Protein AF-Q81BH6-F1 (afdb_monomer)

Foldseek 3Di:
DDDDDPDDDDPPWDKDFDQDPVPGGPDIDTHHLVPDDPVVVVVVPPD

Sequence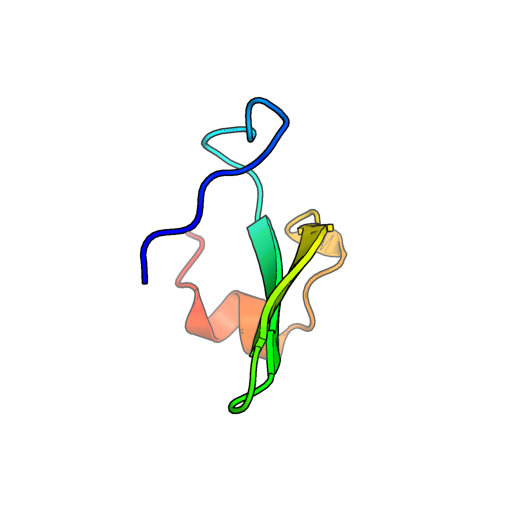 (47 aa):
MKFNGFKELRKEAFLRVFHSDKKGVTAWEEVKKDELPGKVKEKLDVK

Nearest PDB structures (foldseek):
  2k5q-assembly1_A  TM=7.818E-01  e=8.718E-04  Bacillus cereus ATCC 14579
  7vlj-assembly1_B  TM=4.677E-01  e=4.517E+00  Entamoeba histolytica
  1ihr-assembly1_A  TM=1.878E-01  e=4.517E+00  Escherichia coli

pLDDT: mean 72.73, std 7.98, range [45.84, 82.62]

Structure (mmCIF, N/CA/C/O backbone):
data_AF-Q81BH6-F1
#
_entry.id   AF-Q81BH6-F1
#
loop_
_atom_site.group_PDB
_atom_site.id
_atom_site.type_symbol
_atom_site.label_atom_id
_atom_site.label_alt_id
_atom_site.label_comp_id
_atom_site.label_asym_id
_atom_site.label_entity_id
_atom_site.label_seq_id
_atom_site.pdbx_PDB_ins_code
_atom_site.Cartn_x
_atom_site.Cartn_y
_atom_site.Cartn_z
_atom_site.occupancy
_atom_site.B_iso_or_equiv
_atom_site.auth_seq_id
_atom_site.auth_comp_id
_atom_site.auth_asym_id
_atom_site.auth_atom_id
_atom_site.pdbx_PDB_model_num
ATOM 1 N N . MET A 1 1 ? 4.157 -8.593 4.674 1.00 57.50 1 MET A N 1
ATOM 2 C CA . MET A 1 1 ? 4.830 -7.699 3.704 1.00 57.50 1 MET A CA 1
ATOM 3 C C . MET A 1 1 ? 5.224 -6.432 4.453 1.00 57.50 1 MET A C 1
ATOM 5 O O . MET A 1 1 ? 4.350 -5.845 5.073 1.00 57.50 1 MET A O 1
ATOM 9 N N . LYS A 1 2 ? 6.511 -6.070 4.503 1.00 61.12 2 LYS A N 1
ATOM 10 C CA . LYS A 1 2 ? 6.996 -4.838 5.153 1.00 61.12 2 LYS A CA 1
ATOM 11 C C . LYS A 1 2 ? 7.501 -3.910 4.054 1.00 61.12 2 LYS A C 1
ATOM 13 O O . LYS A 1 2 ? 8.299 -4.350 3.234 1.00 61.12 2 LYS A O 1
ATOM 18 N N . PHE A 1 3 ? 7.018 -2.678 4.012 1.00 69.31 3 PHE A N 1
ATOM 19 C CA . PHE A 1 3 ? 7.508 -1.657 3.092 1.00 69.31 3 PHE A CA 1
ATOM 20 C C . PHE A 1 3 ? 7.655 -0.347 3.874 1.00 69.31 3 PHE A C 1
ATOM 22 O O . PHE A 1 3 ? 6.860 -0.070 4.775 1.00 69.31 3 PHE A O 1
ATOM 29 N N . ASN A 1 4 ? 8.699 0.423 3.575 1.00 67.44 4 ASN A N 1
ATOM 30 C CA . ASN A 1 4 ? 8.959 1.681 4.264 1.00 67.44 4 ASN A CA 1
ATOM 31 C C . ASN A 1 4 ? 8.170 2.789 3.569 1.00 67.44 4 ASN A C 1
ATOM 33 O O . ASN A 1 4 ? 8.492 3.200 2.457 1.00 67.44 4 ASN A O 1
ATOM 37 N N . GLY A 1 5 ? 7.113 3.241 4.230 1.00 67.94 5 GLY A N 1
ATOM 38 C CA . GLY A 1 5 ? 6.379 4.428 3.834 1.00 67.94 5 GLY A CA 1
ATOM 39 C C . GLY A 1 5 ? 7.180 5.697 4.103 1.00 67.94 5 GLY A C 1
ATOM 40 O O . GLY A 1 5 ? 7.826 5.810 5.140 1.00 67.94 5 GLY A O 1
ATOM 41 N N . PHE A 1 6 ? 7.114 6.672 3.196 1.00 62.94 6 PHE A N 1
ATOM 42 C CA . PHE A 1 6 ? 7.769 7.977 3.378 1.00 62.94 6 PHE A CA 1
ATOM 43 C C . PHE A 1 6 ? 7.013 8.907 4.348 1.00 62.94 6 PHE A C 1
ATOM 45 O O . PHE A 1 6 ? 7.474 10.005 4.645 1.00 62.94 6 PHE A O 1
ATOM 52 N N . LYS A 1 7 ? 5.829 8.490 4.814 1.00 68.19 7 LYS A N 1
ATOM 53 C CA . LYS A 1 7 ? 4.918 9.280 5.644 1.00 68.19 7 LYS A CA 1
ATOM 54 C C . LYS A 1 7 ? 4.386 8.432 6.795 1.00 68.19 7 LYS A C 1
ATOM 56 O O . LYS A 1 7 ? 4.234 7.221 6.653 1.00 68.19 7 LYS A O 1
ATOM 61 N N . GLU A 1 8 ? 4.105 9.067 7.926 1.00 70.81 8 GLU A N 1
ATOM 62 C CA . GLU A 1 8 ? 3.465 8.405 9.058 1.00 70.81 8 GLU A CA 1
ATOM 63 C C . GLU A 1 8 ? 2.026 8.028 8.682 1.00 70.81 8 GLU A C 1
ATOM 65 O O . GLU A 1 8 ? 1.204 8.894 8.381 1.00 70.81 8 GLU A O 1
ATOM 70 N N . LEU A 1 9 ? 1.743 6.725 8.646 1.00 71.25 9 LEU A N 1
ATOM 71 C CA . LEU A 1 9 ? 0.394 6.223 8.418 1.00 71.25 9 LEU A CA 1
ATOM 72 C C . LEU A 1 9 ? -0.459 6.368 9.666 1.00 71.25 9 LEU A C 1
ATOM 74 O O . LEU A 1 9 ? -0.021 6.050 10.774 1.00 71.25 9 LEU A O 1
ATOM 78 N N . ARG A 1 10 ? -1.730 6.719 9.474 1.00 72.12 10 ARG A N 1
ATOM 79 C CA . ARG A 1 10 ? -2.717 6.640 10.552 1.00 72.12 10 ARG A CA 1
ATOM 80 C C . ARG A 1 10 ? -2.928 5.183 10.974 1.00 72.12 10 ARG A C 1
ATOM 82 O O . ARG A 1 10 ? -3.246 4.335 10.146 1.00 72.12 10 ARG A O 1
ATOM 89 N N . LYS A 1 11 ? -2.821 4.913 12.281 1.00 65.12 11 LYS A N 1
ATOM 90 C CA . LYS A 1 11 ? -2.993 3.571 12.878 1.00 65.12 11 LYS A CA 1
ATOM 91 C C . LYS A 1 11 ? -4.396 2.970 12.709 1.00 65.12 11 LYS A C 1
ATOM 93 O O . LYS A 1 11 ? -4.549 1.770 12.884 1.00 65.12 11 LYS A O 1
ATOM 98 N N . GLU A 1 12 ? -5.387 3.778 12.346 1.00 68.00 12 GLU A N 1
ATOM 99 C CA . GLU A 1 12 ? -6.794 3.368 12.202 1.00 68.00 12 GLU A CA 1
ATOM 100 C C . GLU A 1 12 ? -7.337 3.594 10.779 1.00 68.00 12 GLU A C 1
ATOM 102 O O . GLU A 1 12 ? -8.540 3.499 10.539 1.00 68.00 12 GLU A O 1
ATOM 107 N N . ALA A 1 13 ? -6.466 3.932 9.822 1.00 74.50 13 ALA A N 1
ATOM 108 C CA . ALA A 1 13 ? -6.857 4.083 8.427 1.00 74.50 13 ALA A CA 1
ATOM 109 C C . ALA A 1 13 ? -6.666 2.777 7.657 1.00 74.50 13 ALA A C 1
ATOM 111 O O . ALA A 1 13 ? -5.797 1.959 7.966 1.00 74.50 13 ALA A O 1
ATOM 112 N N . PHE A 1 14 ? -7.462 2.612 6.605 1.00 76.56 14 PHE A N 1
ATOM 113 C CA . PHE A 1 14 ? -7.221 1.560 5.639 1.00 76.56 14 PHE A CA 1
ATOM 114 C C . PHE A 1 14 ? -6.196 2.053 4.633 1.00 76.56 14 PHE A C 1
ATOM 116 O O . PHE A 1 14 ? -6.141 3.228 4.280 1.00 76.56 14 PHE A O 1
ATOM 123 N N . LEU A 1 15 ? -5.361 1.142 4.166 1.00 79.00 15 LEU A N 1
ATOM 124 C CA . LEU A 1 15 ? -4.337 1.469 3.199 1.00 79.00 15 LEU A CA 1
ATOM 125 C C . LEU A 1 15 ? -4.464 0.538 2.003 1.00 79.00 15 LEU A C 1
ATOM 127 O O . LEU A 1 15 ? -4.360 -0.684 2.131 1.00 79.00 15 LEU A O 1
ATOM 131 N N . ARG A 1 16 ? -4.650 1.123 0.824 1.00 80.62 16 ARG A N 1
ATOM 132 C CA . ARG A 1 16 ? -4.632 0.406 -0.441 1.00 80.62 16 ARG A CA 1
ATOM 133 C C . ARG A 1 16 ? -3.205 0.353 -0.960 1.00 80.62 16 ARG A C 1
ATOM 135 O O . ARG A 1 16 ? -2.69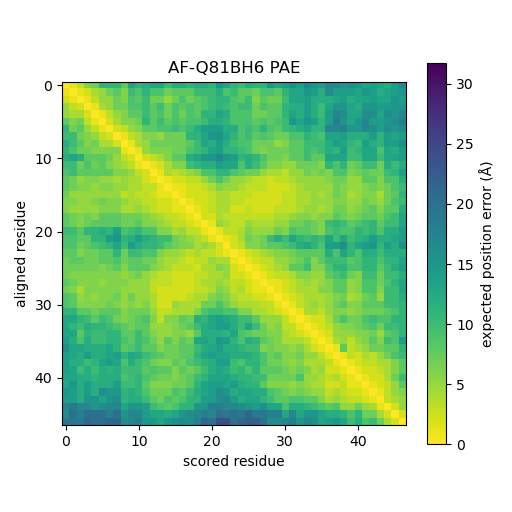8 1.323 -1.509 1.00 80.62 16 ARG A O 1
ATOM 142 N N . VAL A 1 17 ? -2.560 -0.792 -0.789 1.00 81.31 17 VAL A N 1
ATOM 143 C CA . VAL A 1 17 ? -1.204 -1.040 -1.286 1.00 81.31 17 VAL A CA 1
ATOM 144 C C . VAL A 1 17 ? -1.273 -1.557 -2.721 1.00 81.31 17 VAL A C 1
ATOM 146 O O . VAL A 1 17 ? -1.872 -2.599 -2.982 1.00 81.31 17 VAL A O 1
ATOM 149 N N . PHE A 1 18 ? -0.636 -0.856 -3.652 1.00 81.69 18 PHE A N 1
ATOM 150 C CA . PHE A 1 18 ? -0.416 -1.320 -5.017 1.00 81.69 18 PHE A CA 1
ATOM 151 C C . PHE A 1 18 ? 0.889 -2.109 -5.061 1.00 81.69 18 PHE A C 1
ATOM 153 O O . PHE A 1 18 ? 1.979 -1.540 -4.969 1.00 81.69 18 PHE A O 1
ATOM 160 N N . HIS A 1 19 ? 0.772 -3.430 -5.184 1.00 81.12 19 HIS A N 1
ATOM 161 C CA . HIS A 1 19 ? 1.915 -4.306 -5.409 1.00 81.12 19 HIS A CA 1
ATOM 162 C C . HIS A 1 19 ? 2.043 -4.632 -6.899 1.00 81.12 19 HIS A C 1
ATOM 164 O O . HIS A 1 19 ? 1.054 -4.816 -7.600 1.00 81.12 19 HIS A O 1
ATOM 170 N N . SER A 1 20 ? 3.277 -4.707 -7.378 1.00 82.62 20 SER A N 1
ATOM 171 C CA . SER A 1 20 ? 3.639 -5.255 -8.680 1.00 82.62 20 SER A CA 1
ATOM 172 C C . SER A 1 20 ? 4.649 -6.369 -8.447 1.00 82.62 20 SER A C 1
ATOM 174 O O . SER A 1 20 ? 5.692 -6.115 -7.850 1.00 82.62 20 SER A O 1
ATOM 176 N N . 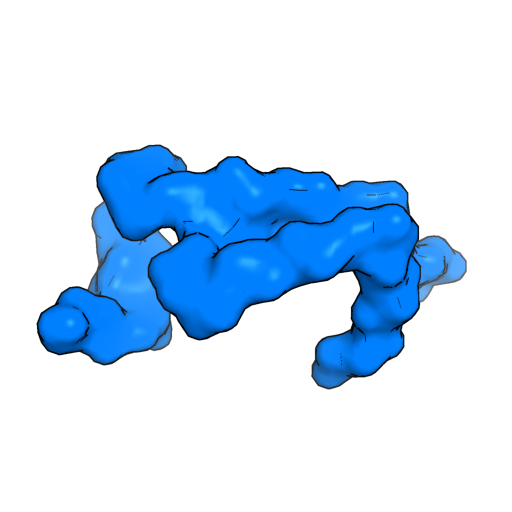ASP A 1 21 ? 4.401 -7.579 -8.945 1.00 80.06 21 ASP A N 1
ATOM 177 C CA . ASP A 1 21 ? 5.273 -8.750 -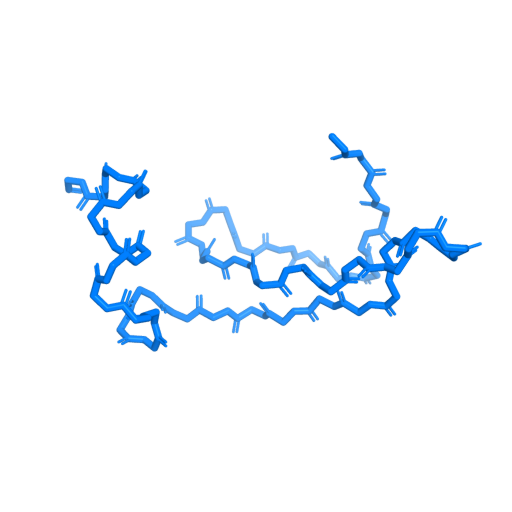8.735 1.00 80.06 21 ASP A CA 1
ATOM 178 C C . ASP A 1 21 ? 6.753 -8.507 -9.067 1.00 80.06 21 ASP A C 1
ATOM 180 O O . ASP A 1 21 ? 7.639 -9.065 -8.430 1.00 80.06 21 ASP A O 1
ATOM 184 N N . LYS A 1 22 ? 7.040 -7.612 -10.019 1.00 80.19 22 LYS A N 1
ATOM 185 C CA . LYS A 1 22 ? 8.413 -7.263 -10.414 1.00 80.19 22 LYS A CA 1
ATOM 186 C C . LYS A 1 22 ? 9.097 -6.214 -9.532 1.00 80.19 22 LYS A C 1
ATOM 188 O O . LYS A 1 22 ? 10.321 -6.172 -9.504 1.00 80.19 22 LYS A O 1
ATOM 193 N N . LYS A 1 23 ? 8.343 -5.314 -8.895 1.00 77.00 23 LYS A N 1
ATOM 194 C CA . LYS A 1 23 ? 8.885 -4.126 -8.197 1.00 77.00 23 LYS A CA 1
ATOM 195 C C . LYS A 1 23 ? 8.503 -4.056 -6.716 1.00 77.00 23 LYS A C 1
ATOM 197 O O . LYS A 1 23 ? 8.958 -3.161 -6.015 1.00 77.00 23 LYS A O 1
ATOM 202 N N . GLY A 1 24 ? 7.696 -4.996 -6.231 1.00 80.75 24 GLY A N 1
ATOM 203 C CA . GLY A 1 24 ? 7.129 -4.949 -4.890 1.00 80.75 24 GLY A CA 1
ATOM 204 C C . GLY A 1 24 ? 6.042 -3.881 -4.785 1.00 80.75 24 GLY A C 1
ATOM 205 O O . GLY A 1 24 ? 5.274 -3.669 -5.721 1.00 80.75 24 GLY A O 1
ATOM 206 N N . VAL A 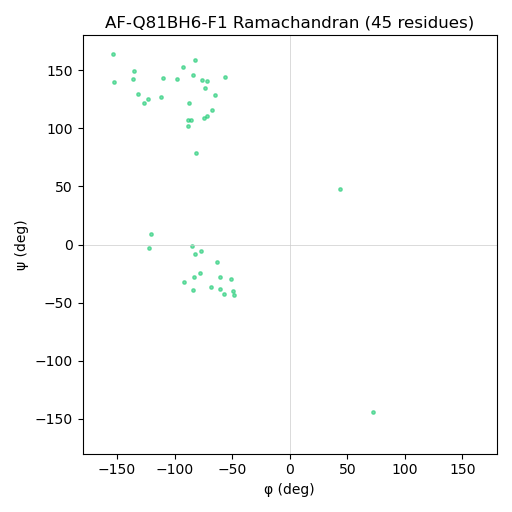1 25 ? 5.951 -3.224 -3.633 1.00 80.62 25 VAL A N 1
ATOM 207 C CA . VAL A 1 25 ? 4.985 -2.144 -3.406 1.00 80.62 25 VAL A CA 1
ATOM 208 C C . VAL A 1 25 ? 5.417 -0.909 -4.191 1.00 80.62 25 VAL A C 1
ATOM 210 O O . VAL A 1 25 ? 6.430 -0.295 -3.872 1.00 80.62 25 VAL A O 1
ATOM 213 N N . THR A 1 26 ? 4.661 -0.555 -5.227 1.00 80.19 26 THR A N 1
ATOM 214 C CA . THR A 1 26 ? 4.962 0.596 -6.090 1.00 80.19 26 THR A CA 1
ATOM 215 C C . THR A 1 26 ? 4.274 1.863 -5.613 1.00 80.19 26 THR A C 1
ATOM 217 O O . THR A 1 26 ? 4.797 2.955 -5.799 1.00 80.19 26 THR A O 1
ATOM 220 N N . ALA A 1 27 ? 3.091 1.719 -5.022 1.00 80.38 27 ALA A N 1
ATOM 221 C CA . ALA A 1 27 ? 2.306 2.826 -4.511 1.00 80.38 27 ALA A CA 1
ATOM 222 C C . ALA A 1 27 ? 1.410 2.350 -3.368 1.00 80.38 27 ALA A C 1
ATOM 224 O O . ALA A 1 27 ? 1.180 1.158 -3.173 1.00 80.38 27 ALA A O 1
ATOM 225 N N . TRP A 1 28 ? 0.904 3.300 -2.608 1.00 81.00 28 TRP A N 1
ATOM 226 C CA . TRP A 1 28 ? 0.035 3.078 -1.469 1.00 81.00 28 TRP A CA 1
ATOM 227 C C . TRP A 1 28 ? -0.842 4.314 -1.305 1.00 81.00 28 TRP A C 1
ATOM 229 O O . TRP A 1 28 ? -0.372 5.433 -1.508 1.00 81.00 28 TRP A O 1
ATOM 239 N N . GLU A 1 29 ? -2.109 4.106 -0.982 1.00 82.31 29 GLU A N 1
ATOM 240 C CA . GLU A 1 29 ? -3.091 5.176 -0.838 1.00 82.31 29 GLU A CA 1
ATOM 241 C C . GLU A 1 29 ? -3.861 4.993 0.469 1.00 82.31 29 GLU A C 1
ATOM 243 O O . GLU A 1 29 ? -4.340 3.897 0.771 1.00 82.31 29 GLU A O 1
ATOM 248 N N . GLU A 1 30 ? -3.934 6.057 1.267 1.00 81.88 30 GLU A N 1
ATOM 249 C CA . GLU A 1 30 ? -4.716 6.089 2.503 1.00 81.88 30 GLU A CA 1
ATOM 250 C C . GLU A 1 30 ? -6.198 6.195 2.137 1.00 81.88 30 GLU A C 1
ATOM 252 O O . GLU A 1 30 ? -6.659 7.238 1.679 1.00 81.88 30 GLU A O 1
ATOM 257 N N . VAL A 1 31 ? -6.945 5.114 2.346 1.00 76.81 31 VAL A N 1
ATOM 258 C CA . VAL A 1 31 ? -8.378 5.039 2.060 1.00 76.81 31 VAL A CA 1
ATOM 259 C C . VAL A 1 31 ? -9.167 4.980 3.362 1.00 76.81 31 VAL A C 1
ATOM 261 O O . VAL A 1 31 ? -8.761 4.382 4.362 1.00 76.81 31 VAL A O 1
ATOM 264 N N . LYS A 1 32 ? -10.328 5.628 3.385 1.00 75.19 32 LYS A N 1
ATOM 265 C CA . LYS A 1 32 ? -11.228 5.554 4.543 1.00 75.19 32 LYS A CA 1
ATOM 266 C C . LYS A 1 32 ? -12.057 4.280 4.473 1.00 75.19 32 LYS A C 1
ATOM 268 O O . LYS A 1 32 ? -12.282 3.748 3.388 1.00 75.19 32 LYS A O 1
ATOM 273 N N . LYS A 1 33 ? -12.591 3.838 5.624 1.00 70.50 33 LYS A N 1
ATOM 274 C CA . LYS A 1 33 ? -13.569 2.736 5.671 1.00 70.50 33 LYS A CA 1
ATOM 275 C C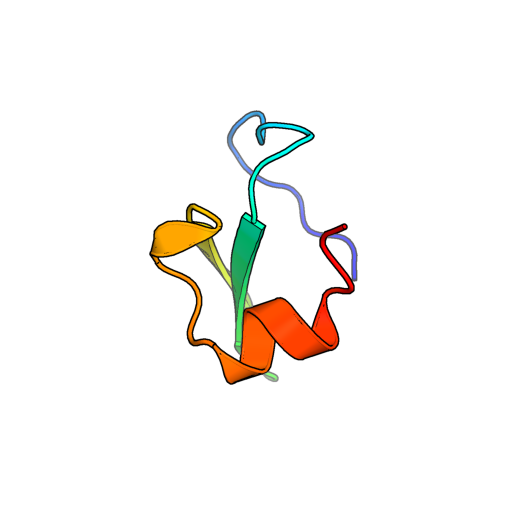 . LYS A 1 33 ? -14.656 2.983 4.635 1.00 70.50 33 LYS A C 1
AT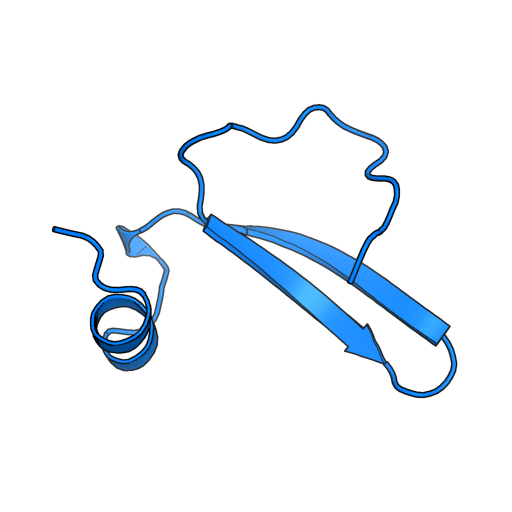OM 277 O O . LYS A 1 33 ? -14.977 2.066 3.906 1.00 70.50 33 LYS A O 1
ATOM 282 N N . ASP A 1 34 ? -15.151 4.214 4.521 1.00 70.62 34 ASP A N 1
ATOM 283 C CA . ASP A 1 34 ? -16.247 4.576 3.623 1.00 70.62 34 ASP A CA 1
ATOM 284 C C . ASP A 1 34 ? -15.954 4.313 2.135 1.00 70.62 34 ASP A C 1
ATOM 286 O O . ASP A 1 34 ? -16.807 3.754 1.448 1.00 70.62 34 ASP A O 1
ATOM 290 N N . GLU A 1 35 ? -14.718 4.569 1.694 1.00 70.75 35 GLU A N 1
ATOM 291 C CA . GLU A 1 35 ? -14.263 4.416 0.301 1.00 70.75 35 GLU A CA 1
ATOM 292 C C . GLU A 1 35 ? -13.883 2.976 -0.069 1.00 70.75 35 GLU A C 1
ATOM 294 O O . GLU A 1 35 ? -13.641 2.661 -1.237 1.00 70.75 35 GLU A O 1
ATOM 299 N N . LEU A 1 36 ? -13.840 2.071 0.912 1.00 72.69 36 LEU A N 1
ATOM 300 C CA . LEU A 1 36 ? -13.625 0.661 0.636 1.00 72.69 36 LEU A CA 1
ATOM 301 C C . LEU A 1 36 ? -14.890 0.029 0.032 1.00 72.69 36 LEU A C 1
ATOM 303 O O . LEU A 1 36 ? -15.988 0.193 0.581 1.00 72.69 36 LEU A O 1
ATOM 307 N N . PRO A 1 37 ? -14.755 -0.776 -1.040 1.00 75.31 37 PRO A N 1
ATOM 308 C CA . PRO A 1 37 ? -15.873 -1.547 -1.563 1.00 75.31 37 PRO A CA 1
ATOM 309 C C . PRO A 1 37 ? -16.454 -2.444 -0.462 1.00 75.31 37 PRO A C 1
ATOM 311 O O . PRO A 1 37 ? -15.704 -2.985 0.352 1.00 75.31 37 PRO A O 1
ATOM 314 N N . GLY A 1 38 ? -17.777 -2.647 -0.446 1.00 71.62 38 GLY A N 1
ATOM 315 C CA . GLY A 1 38 ? -18.466 -3.440 0.591 1.00 71.62 38 GLY A CA 1
ATOM 316 C C . GLY A 1 38 ? -17.822 -4.809 0.841 1.00 71.62 38 GLY A C 1
ATOM 317 O O . GLY A 1 38 ? -17.550 -5.175 1.977 1.00 71.62 38 GLY A O 1
ATOM 318 N N . LYS A 1 39 ? -17.395 -5.473 -0.235 1.00 74.25 39 LYS A N 1
ATOM 319 C CA . LYS A 1 39 ? -16.688 -6.762 -0.197 1.00 74.25 39 LYS A CA 1
ATOM 320 C C . LYS A 1 39 ? -15.360 -6.736 0.575 1.00 74.25 39 LYS A C 1
ATOM 322 O O . LYS A 1 39 ? -14.907 -7.763 1.071 1.00 74.25 39 LYS A O 1
ATOM 327 N N . VAL A 1 40 ? -14.702 -5.579 0.635 1.00 74.50 40 VAL A N 1
ATOM 328 C CA . VAL A 1 40 ? -13.458 -5.363 1.386 1.00 74.50 40 VAL A CA 1
ATOM 329 C C . VAL A 1 40 ? -13.769 -5.054 2.851 1.00 74.50 40 VAL A C 1
ATOM 331 O O . VAL A 1 40 ? -13.104 -5.606 3.721 1.00 74.50 40 VAL A O 1
ATOM 334 N N . LYS A 1 41 ? -14.825 -4.273 3.131 1.00 68.44 41 LYS A N 1
ATOM 335 C CA . LYS A 1 41 ? -15.338 -4.035 4.496 1.00 68.44 41 LYS A CA 1
ATOM 336 C C . LYS A 1 41 ? -15.712 -5.348 5.196 1.00 68.44 41 LYS A C 1
ATOM 338 O O . LYS A 1 41 ? -15.357 -5.532 6.353 1.00 68.44 41 LYS A O 1
ATOM 343 N N . GLU A 1 42 ? -16.360 -6.262 4.475 1.00 72.00 42 GLU A N 1
ATOM 344 C CA . GLU A 1 42 ? -16.743 -7.587 4.985 1.00 72.00 42 GLU A CA 1
ATOM 345 C C . GLU A 1 42 ? -15.536 -8.497 5.251 1.00 72.00 42 GLU A C 1
ATOM 347 O O . GLU A 1 42 ? -15.524 -9.237 6.227 1.00 72.00 42 GLU A O 1
ATOM 352 N N . LYS A 1 43 ? -14.490 -8.436 4.416 1.00 72.88 43 LYS A N 1
ATOM 353 C CA . LYS A 1 43 ? -13.272 -9.245 4.608 1.00 72.88 43 LYS A CA 1
ATOM 354 C C . LYS A 1 43 ? -12.330 -8.717 5.688 1.00 72.88 43 LYS A C 1
ATOM 356 O O . LYS A 1 43 ? -11.518 -9.488 6.190 1.00 72.88 43 LYS A O 1
ATOM 361 N N . LEU A 1 44 ? -12.385 -7.421 5.989 1.00 69.69 44 LEU A N 1
ATOM 362 C CA . LEU A 1 44 ? -11.518 -6.779 6.980 1.00 69.69 44 LEU A CA 1
ATOM 363 C C . LEU A 1 44 ? -12.046 -6.888 8.419 1.00 69.69 44 LEU A C 1
ATOM 365 O O . LEU A 1 44 ? -11.368 -6.394 9.311 1.00 69.69 44 LEU A O 1
ATOM 369 N N . ASP A 1 45 ? -13.211 -7.514 8.640 1.00 58.72 45 ASP A N 1
ATOM 370 C CA . ASP A 1 45 ? -13.860 -7.675 9.957 1.00 58.72 45 ASP A CA 1
ATOM 371 C C . ASP A 1 45 ? -13.833 -6.385 10.791 1.00 58.72 45 ASP A C 1
ATOM 373 O O . ASP A 1 45 ? -13.428 -6.342 11.949 1.00 58.72 45 ASP A O 1
ATOM 377 N N . VAL A 1 46 ? -14.207 -5.269 10.164 1.00 55.03 46 VAL A N 1
ATOM 378 C CA . VAL A 1 46 ? -14.203 -3.972 10.840 1.00 55.03 46 VAL A CA 1
ATOM 379 C C . VAL A 1 46 ? -15.484 -3.852 11.663 1.00 55.03 46 VAL A C 1
ATOM 381 O O . VAL A 1 46 ? -16.449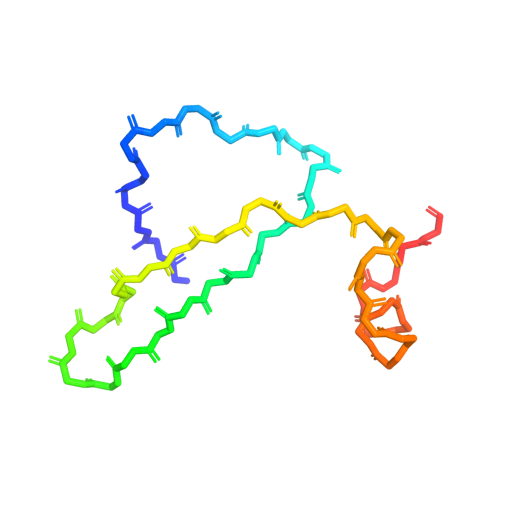 -3.221 11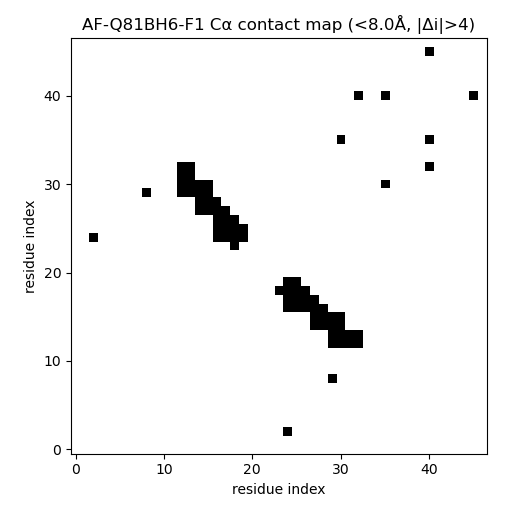.210 1.00 55.03 46 VAL A O 1
ATOM 384 N N . LYS A 1 47 ? -15.498 -4.495 12.833 1.00 45.84 47 LYS A N 1
ATOM 385 C CA . LYS A 1 47 ? -16.495 -4.258 13.885 1.00 45.84 47 LYS A CA 1
ATOM 386 C C . LYS A 1 47 ? -16.478 -2.807 14.357 1.00 45.84 47 LYS A C 1
ATOM 388 O O . LYS A 1 47 ? -15.389 -2.192 14.360 1.00 45.84 47 LYS A O 1
#

Organism: Bacillus cereus (strain ATCC 14579 / DSM 31 / CCUG 7414 / JCM 2152 / NBRC 15305 / NCIMB 9373 / NCTC 2599 / NRRL B-3711) (NCBI:txid226900)

Solvent-accessible surface area (backbone atoms only — not comparable to full-atom values): 3311 Å² total; per-residue (Å²): 140,88,78,89,68,98,61,90,74,64,93,86,55,43,70,52,70,41,70,39,98,90,72,42,72,76,47,70,44,87,38,53,76,84,76,44,55,67,76,52,50,67,73,64,68,74,125

Mean predicted aligned error: 7.95 Å

InterPro domains:
  IPR006542 Protein of unknown function DUF1093 [PF06486] (1-34)
  IPR006542 Protein of unknown function DUF1093 [PTHR36433] (2-46)
  IPR006542 Protein of unknown function DUF1093 [TIGR01655] (1-44)
  IPR036166 YxeA-like superfamily [G3DSA:2.40.50.480] (1-47)
  IPR036166 YxeA-like superfamily [SSF159121] (2-46)

Secondary structure (DSSP, 8-state):
-----SS---TTSEEEEEEETTTEEEEEEEE-TTTS-HHHHHHTT--

Radius of gyration: 11.86 Å; Cα contacts (8 Å, |Δi|>4): 37; chains: 1; bounding box: 27×18×24 Å